Protein AF-A0A3B8L4Y8-F1 (afdb_monomer_lite)

Secondary structure (DSSP, 8-state):
-GGGG--TTS---S---B-SSTTSS-B--S--S--HHHHHHHHHHHHHTT--TTSHHHHHHHHHHHHTB-TTS-B--SSS-HHHHHHHHHHHH-

Structure (mmCIF, N/CA/C/O backbone):
data_AF-A0A3B8L4Y8-F1
#
_entry.id   AF-A0A3B8L4Y8-F1
#
loop_
_atom_site.group_PDB
_atom_site.id
_atom_site.type_symbol
_atom_site.label_atom_id
_atom_site.label_alt_id
_atom_site.label_comp_id
_atom_site.label_asym_id
_atom_site.label_entity_id
_atom_site.label_seq_id
_atom_site.pdbx_PDB_ins_code
_atom_site.Cartn_x
_atom_site.Cartn_y
_atom_site.Cartn_z
_atom_site.occupancy
_atom_site.B_iso_or_equiv
_atom_site.auth_seq_id
_atom_site.auth_comp_id
_atom_site.auth_asym_id
_atom_site.auth_atom_id
_atom_site.pdbx_PDB_model_num
ATOM 1 N N . ARG A 1 1 ? -5.671 9.466 6.985 1.00 93.50 1 ARG A N 1
ATOM 2 C CA . ARG A 1 1 ? -4.440 9.816 6.234 1.00 93.50 1 ARG A CA 1
ATOM 3 C C . ARG A 1 1 ? -4.176 8.878 5.058 1.00 93.50 1 ARG A C 1
ATOM 5 O O . ARG A 1 1 ? -4.395 9.336 3.952 1.00 93.50 1 ARG A O 1
ATOM 12 N N . LEU A 1 2 ? -3.776 7.607 5.248 1.00 97.00 2 LEU A N 1
ATOM 13 C CA . LEU A 1 2 ? -3.361 6.713 4.141 1.00 97.00 2 LEU A CA 1
ATOM 14 C C . LEU A 1 2 ? -4.358 6.649 2.972 1.00 97.00 2 LEU A C 1
ATOM 16 O O . LEU A 1 2 ? -3.945 6.781 1.828 1.00 97.00 2 LEU A O 1
ATOM 20 N N . ARG A 1 3 ? -5.665 6.571 3.259 1.00 97.44 3 ARG A N 1
ATOM 21 C CA . ARG A 1 3 ? -6.726 6.619 2.232 1.00 97.44 3 ARG A CA 1
ATOM 22 C C . ARG A 1 3 ? -6.720 7.892 1.379 1.00 97.44 3 ARG A C 1
ATOM 24 O O . ARG A 1 3 ? -7.010 7.829 0.198 1.00 97.44 3 ARG A O 1
ATOM 31 N N . GLN A 1 4 ? -6.412 9.043 1.976 1.00 97.19 4 GLN A N 1
ATOM 32 C CA . GLN A 1 4 ? -6.446 10.341 1.289 1.00 97.19 4 GLN A CA 1
ATOM 33 C C . GLN A 1 4 ? -5.212 10.571 0.409 1.00 97.19 4 GLN A C 1
ATOM 35 O O . GLN A 1 4 ? -5.247 11.407 -0.485 1.00 97.19 4 GLN A O 1
ATOM 40 N N . ILE A 1 5 ? -4.127 9.839 0.671 1.00 97.12 5 ILE A N 1
ATOM 41 C CA . ILE A 1 5 ? -2.863 9.962 -0.060 1.00 97.12 5 ILE A CA 1
ATOM 42 C C . ILE A 1 5 ? -2.576 8.752 -0.958 1.00 97.12 5 ILE A C 1
ATOM 44 O O . ILE A 1 5 ? -1.456 8.614 -1.439 1.00 97.12 5 ILE A O 1
ATOM 48 N N . GLN A 1 6 ? -3.557 7.865 -1.151 1.00 97.88 6 GLN A N 1
ATOM 49 C CA . GLN A 1 6 ? -3.449 6.774 -2.116 1.00 97.88 6 GLN A CA 1
ATOM 50 C C . GLN A 1 6 ? -3.514 7.346 -3.533 1.00 97.88 6 GLN A C 1
ATOM 52 O O . GLN A 1 6 ? -4.387 8.160 -3.844 1.00 97.88 6 GLN A O 1
ATOM 57 N N . ASN A 1 7 ? -2.620 6.892 -4.403 1.00 96.69 7 ASN A N 1
ATOM 58 C CA . ASN A 1 7 ? -2.605 7.293 -5.800 1.00 96.69 7 ASN A CA 1
ATOM 59 C C . ASN A 1 7 ? -3.823 6.753 -6.569 1.00 96.69 7 ASN A C 1
ATOM 61 O O . ASN A 1 7 ? -4.521 5.814 -6.161 1.00 96.69 7 ASN A O 1
ATOM 65 N N . ALA A 1 8 ? -4.061 7.325 -7.750 1.00 95.75 8 ALA A N 1
ATOM 66 C CA . ALA A 1 8 ? -5.140 6.896 -8.634 1.00 95.75 8 ALA A CA 1
ATOM 67 C C . ALA A 1 8 ? -5.001 5.433 -9.098 1.00 95.75 8 ALA A C 1
ATOM 69 O O . ALA A 1 8 ? -6.021 4.792 -9.337 1.00 95.75 8 ALA A O 1
ATOM 70 N N . ASP A 1 9 ? -3.788 4.885 -9.145 1.00 95.94 9 ASP A N 1
ATOM 71 C CA . ASP A 1 9 ? -3.497 3.481 -9.473 1.00 95.94 9 ASP A CA 1
ATOM 72 C C . ASP A 1 9 ? -3.496 2.542 -8.250 1.00 95.94 9 ASP A C 1
ATOM 74 O O . ASP A 1 9 ? -3.285 1.342 -8.388 1.00 95.94 9 ASP A O 1
ATOM 78 N N . GLY A 1 10 ? -3.768 3.071 -7.052 1.00 97.50 10 GLY A N 1
ATOM 79 C CA . GLY A 1 10 ? -3.811 2.299 -5.811 1.00 97.50 10 GLY A CA 1
ATOM 80 C C . GLY A 1 10 ? -2.510 2.272 -5.024 1.00 97.50 10 GLY A C 1
ATOM 81 O O . GLY A 1 10 ? -2.524 1.843 -3.873 1.00 97.50 10 GLY A O 1
ATOM 82 N N . THR A 1 11 ? -1.409 2.749 -5.593 1.00 97.44 11 THR A N 1
ATOM 83 C CA . THR A 1 11 ? -0.097 2.716 -4.942 1.00 97.44 11 THR A CA 1
ATOM 84 C C . THR A 1 11 ? 0.101 3.873 -3.962 1.00 97.44 11 THR A C 1
ATOM 86 O O . THR A 1 11 ? -0.706 4.805 -3.883 1.00 97.44 11 THR A O 1
ATOM 89 N N . TRP A 1 12 ? 1.200 3.820 -3.211 1.00 97.12 12 TRP A N 1
ATOM 90 C CA . TRP A 1 12 ? 1.710 4.943 -2.429 1.00 97.12 12 TRP A CA 1
ATOM 91 C C . TRP A 1 12 ? 3.144 5.267 -2.846 1.00 97.12 12 TRP A C 1
ATOM 93 O O . TRP A 1 12 ? 3.919 4.383 -3.212 1.00 97.12 12 TRP A O 1
ATOM 103 N N . GLY A 1 13 ? 3.497 6.548 -2.744 1.00 94.38 13 GLY A N 1
ATOM 104 C CA . GLY A 1 13 ? 4.874 7.025 -2.862 1.00 94.38 13 GLY A CA 1
ATOM 105 C C . GLY A 1 13 ? 5.514 7.293 -1.499 1.00 94.38 13 GLY A C 1
ATOM 106 O O . GLY A 1 13 ? 4.893 7.145 -0.448 1.00 94.38 13 GLY A O 1
ATOM 107 N N . PHE A 1 14 ? 6.769 7.742 -1.510 1.00 92.44 14 PHE A N 1
ATOM 108 C CA . PHE A 1 14 ? 7.512 8.071 -0.285 1.00 92.44 14 PHE A CA 1
ATOM 109 C C . PHE A 1 14 ? 7.021 9.335 0.422 1.00 92.44 14 PHE A C 1
ATOM 111 O O . PHE A 1 14 ? 7.399 9.575 1.567 1.00 92.44 14 PHE A O 1
ATOM 118 N N . SER A 1 15 ? 6.220 10.167 -0.247 1.00 93.50 15 SER A N 1
ATOM 119 C CA . SER A 1 15 ? 5.663 11.360 0.378 1.00 93.50 15 SER A CA 1
ATOM 120 C C . SER A 1 15 ? 4.706 10.967 1.512 1.00 93.50 15 SER A C 1
ATOM 122 O O . SER A 1 15 ? 3.653 10.384 1.247 1.00 93.50 15 SER A O 1
ATOM 124 N N . PRO A 1 16 ? 5.001 11.326 2.776 1.00 90.25 16 PRO A N 1
ATOM 125 C CA . PRO A 1 16 ? 4.109 11.037 3.893 1.00 90.25 16 PRO A CA 1
ATOM 126 C C . PRO A 1 16 ? 2.773 11.794 3.788 1.00 90.25 16 PRO A C 1
ATOM 128 O O . PRO A 1 16 ? 1.826 11.474 4.508 1.00 90.25 16 PRO A O 1
ATOM 131 N N . GLY A 1 17 ? 2.688 12.798 2.922 1.00 92.94 17 GLY A N 1
ATOM 132 C CA . GLY A 1 17 ? 1.593 13.747 2.876 1.00 92.94 17 GLY A CA 1
ATOM 133 C C . GLY A 1 17 ? 1.695 14.824 3.950 1.00 92.94 17 GLY A C 1
ATOM 134 O O . GLY A 1 17 ? 2.236 14.611 5.036 1.00 92.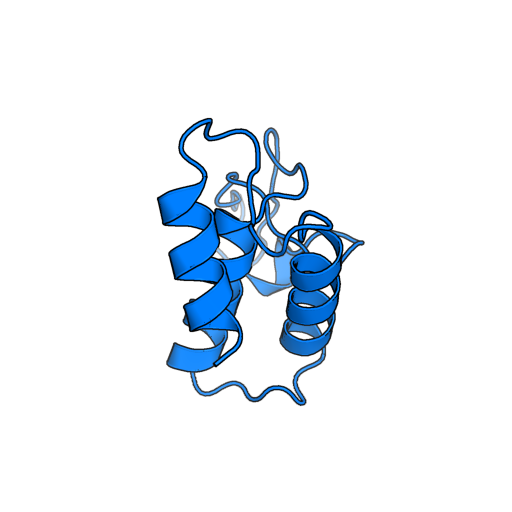94 17 GLY A O 1
ATOM 135 N N . LYS A 1 18 ? 1.172 16.002 3.621 1.00 94.62 18 LYS A N 1
ATOM 136 C CA . LYS A 1 18 ? 1.089 17.169 4.498 1.00 94.62 18 LYS A CA 1
ATOM 137 C C . LYS A 1 18 ? -0.371 17.509 4.761 1.00 94.62 18 LYS A C 1
ATOM 139 O O . LYS A 1 18 ? -1.242 17.206 3.945 1.00 94.62 18 LYS A O 1
ATOM 144 N N . SER A 1 19 ? -0.611 18.152 5.894 1.00 95.25 19 SER A N 1
ATOM 145 C CA . SER A 1 19 ? -1.907 18.702 6.272 1.00 95.25 19 SER A CA 1
ATOM 146 C C . SER A 1 19 ? -1.727 20.164 6.666 1.00 95.25 19 SER A C 1
ATOM 148 O O . SER A 1 19 ? -0.794 20.490 7.398 1.00 95.25 19 SER A O 1
ATOM 150 N N . SER A 1 20 ? -2.601 21.036 6.169 1.00 93.94 20 SER A N 1
ATOM 151 C CA . SER A 1 20 ? -2.638 22.467 6.501 1.00 93.94 20 SER A CA 1
ATOM 152 C C . SER A 1 20 ? -3.780 22.829 7.457 1.00 93.94 20 SER A C 1
ATOM 154 O O . SER A 1 20 ? -3.890 23.978 7.869 1.00 93.94 20 SER A O 1
ATOM 156 N N . ASP A 1 21 ? -4.629 21.864 7.819 1.00 95.00 21 ASP A N 1
ATOM 157 C CA . ASP A 1 21 ? -5.881 22.067 8.558 1.00 95.00 21 ASP A CA 1
ATOM 158 C C . ASP A 1 21 ? -5.960 21.242 9.855 1.00 95.00 21 ASP A C 1
ATOM 160 O O . ASP A 1 21 ? -7.040 20.849 10.305 1.00 95.00 21 ASP A O 1
ATOM 164 N N . GLY A 1 22 ? -4.804 20.967 10.464 1.00 92.25 22 GLY A N 1
ATOM 165 C CA . GLY A 1 22 ? -4.723 20.234 11.729 1.00 92.25 22 GLY A CA 1
ATOM 166 C C . GLY A 1 22 ? -5.020 18.737 11.601 1.00 92.25 22 GLY A C 1
ATOM 167 O O . GLY A 1 22 ? -5.487 18.12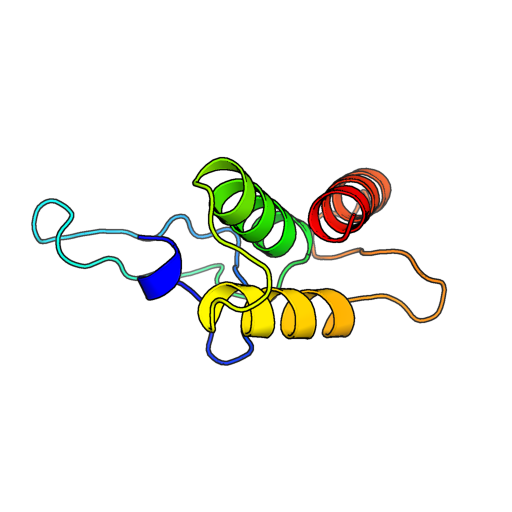0 12.553 1.00 92.25 22 GLY A O 1
ATOM 168 N N . GLY A 1 23 ? -4.766 18.138 10.435 1.00 92.50 23 GLY A N 1
ATOM 169 C CA . GLY A 1 23 ? -4.872 16.696 10.206 1.00 92.50 23 GLY A CA 1
ATOM 170 C C . GLY A 1 23 ? -6.212 16.223 9.644 1.00 92.50 23 GLY A C 1
ATOM 171 O O . GLY A 1 23 ? -6.398 15.009 9.515 1.00 92.50 23 GLY A O 1
ATOM 172 N N . LYS A 1 24 ? -7.126 17.136 9.287 1.00 94.06 24 LYS A N 1
ATOM 173 C CA . LYS A 1 24 ? -8.431 16.786 8.701 1.00 94.06 24 LYS A CA 1
ATOM 174 C C . LYS A 1 24 ? -8.274 16.347 7.244 1.00 94.06 24 LYS A C 1
ATOM 176 O O . LYS A 1 24 ? -8.827 15.318 6.843 1.00 94.06 24 LYS A O 1
ATOM 181 N N . THR A 1 25 ? -7.463 17.073 6.479 1.00 96.31 25 THR A N 1
ATOM 182 C CA . THR A 1 25 ? -7.105 16.738 5.101 1.00 96.31 25 THR A CA 1
ATOM 183 C C . THR A 1 25 ? -5.607 16.509 4.956 1.00 96.31 25 THR A C 1
ATOM 185 O O . THR A 1 25 ? -4.780 17.156 5.596 1.00 96.31 25 THR A O 1
ATOM 188 N N . TRP A 1 26 ? -5.259 15.545 4.111 1.00 96.88 26 TRP A N 1
ATOM 189 C CA . TRP A 1 26 ? -3.898 15.135 3.810 1.00 96.88 26 TRP A CA 1
ATOM 190 C C . TRP A 1 26 ? -3.714 15.083 2.304 1.00 96.88 26 TRP A C 1
ATOM 192 O O . TRP A 1 26 ? -4.519 14.476 1.600 1.00 96.88 26 TRP A O 1
ATOM 202 N N . LYS A 1 27 ? -2.626 15.676 1.820 1.00 95.44 27 LYS A N 1
ATOM 203 C CA . LYS A 1 27 ? -2.230 15.610 0.413 1.00 95.44 27 LYS A CA 1
ATOM 204 C C . LYS A 1 27 ? -0.781 15.181 0.309 1.00 95.44 27 LYS A C 1
ATOM 206 O O . LYS A 1 27 ? 0.075 15.723 1.008 1.00 95.44 27 LYS A O 1
ATOM 211 N N . ALA A 1 28 ? -0.515 14.196 -0.540 1.00 94.25 28 ALA A N 1
ATOM 212 C CA . ALA A 1 28 ? 0.840 13.831 -0.914 1.00 94.25 28 ALA A CA 1
ATOM 213 C C . ALA A 1 28 ? 1.308 14.717 -2.070 1.00 94.25 28 ALA A C 1
ATOM 215 O O . ALA A 1 28 ? 0.605 14.897 -3.058 1.00 94.25 28 ALA A O 1
ATOM 216 N N . GLU A 1 29 ? 2.505 15.272 -1.922 1.00 90.50 29 GLU A N 1
ATOM 217 C CA . GLU A 1 29 ? 3.154 16.138 -2.906 1.00 90.50 29 GLU A CA 1
ATOM 218 C C . GLU A 1 29 ? 4.597 15.671 -3.117 1.00 90.50 29 GLU A C 1
ATOM 220 O O . GLU A 1 29 ? 5.190 15.026 -2.242 1.00 90.50 29 GLU A O 1
ATOM 225 N N . GLY A 1 30 ? 5.184 16.003 -4.267 1.00 87.25 30 GLY A N 1
ATOM 226 C CA . GLY A 1 30 ? 6.558 15.628 -4.597 1.00 87.25 30 GLY A CA 1
ATOM 227 C C . GLY A 1 30 ? 6.676 14.160 -5.007 1.00 87.25 30 GLY A C 1
ATOM 228 O O . GLY A 1 30 ? 6.153 13.765 -6.046 1.00 87.25 30 GLY A O 1
ATOM 229 N N . ASN A 1 31 ? 7.392 13.346 -4.225 1.00 82.00 31 ASN A N 1
ATOM 230 C CA . ASN A 1 31 ? 7.676 11.950 -4.574 1.00 82.00 31 ASN A CA 1
ATOM 231 C C . ASN A 1 31 ? 6.465 11.033 -4.318 1.00 82.00 31 ASN A C 1
ATOM 233 O O . ASN A 1 31 ? 6.421 10.287 -3.338 1.00 82.00 31 ASN A O 1
ATOM 237 N N . ILE A 1 32 ? 5.480 11.132 -5.210 1.00 89.31 32 ILE A N 1
ATOM 238 C CA . ILE A 1 32 ? 4.237 10.348 -5.214 1.00 89.31 32 ILE A CA 1
ATOM 239 C C . ILE A 1 32 ? 4.248 9.228 -6.258 1.00 89.31 32 ILE A C 1
ATOM 241 O O . ILE A 1 32 ? 3.224 8.597 -6.486 1.00 89.31 32 ILE A O 1
ATOM 245 N N . ALA A 1 33 ? 5.386 8.997 -6.918 1.00 91.50 33 ALA A N 1
ATOM 246 C CA . ALA A 1 33 ? 5.491 7.950 -7.923 1.00 91.50 33 ALA A CA 1
ATOM 247 C C . ALA A 1 33 ? 5.165 6.573 -7.311 1.00 91.50 33 ALA A C 1
ATOM 249 O O . ALA A 1 33 ? 5.521 6.342 -6.149 1.00 91.50 33 ALA A O 1
ATOM 250 N N . PRO A 1 34 ? 4.536 5.671 -8.082 1.00 93.38 34 PRO A N 1
ATOM 251 C CA . PRO A 1 34 ? 4.266 4.306 -7.647 1.00 93.38 34 PRO A CA 1
ATOM 252 C C . PRO A 1 34 ? 5.547 3.609 -7.202 1.00 93.38 34 PRO A C 1
ATOM 254 O O . PRO A 1 34 ? 6.523 3.555 -7.951 1.00 93.38 34 PRO A O 1
ATOM 257 N N . GLU A 1 35 ? 5.558 3.096 -5.975 1.00 93.69 35 GLU A N 1
ATOM 258 C CA . GLU A 1 35 ? 6.743 2.474 -5.395 1.00 93.69 35 GLU A CA 1
ATOM 259 C C . GLU A 1 35 ? 6.353 1.260 -4.531 1.00 93.69 35 GLU A C 1
ATOM 261 O O . GLU A 1 35 ? 5.431 1.366 -3.711 1.00 93.69 35 GLU A O 1
ATOM 266 N N . PRO A 1 36 ? 7.058 0.115 -4.649 1.00 95.19 36 PRO A N 1
ATOM 267 C CA . PRO A 1 36 ? 6.706 -1.087 -3.900 1.00 95.19 36 PRO A CA 1
ATOM 268 C C . PRO A 1 36 ? 6.763 -0.918 -2.381 1.00 95.19 36 PRO A C 1
ATOM 270 O O . PRO A 1 36 ? 5.800 -1.257 -1.702 1.00 95.19 36 PRO A O 1
ATOM 273 N N . SER A 1 37 ? 7.851 -0.365 -1.827 1.00 94.00 37 SER A N 1
ATOM 274 C CA . SER A 1 37 ? 8.031 -0.322 -0.366 1.00 94.00 37 SER A CA 1
ATOM 275 C C . SER A 1 37 ? 6.974 0.526 0.354 1.00 94.00 37 SER A C 1
ATOM 277 O O . SER A 1 37 ? 6.375 0.018 1.300 1.00 94.00 37 SER A O 1
ATOM 279 N N . PRO A 1 38 ? 6.674 1.775 -0.057 1.00 95.12 38 PRO A N 1
ATOM 280 C CA . PRO A 1 38 ? 5.601 2.549 0.563 1.00 95.12 38 PRO A CA 1
ATOM 281 C C . PRO A 1 38 ? 4.224 1.910 0.368 1.00 95.12 38 PRO A C 1
ATOM 283 O O . PRO A 1 38 ? 3.409 1.949 1.287 1.00 95.12 38 PRO A O 1
ATOM 286 N N . THR A 1 39 ? 3.972 1.287 -0.789 1.00 97.25 39 THR A N 1
ATOM 287 C CA . THR A 1 39 ? 2.708 0.581 -1.048 1.00 97.25 39 THR A CA 1
ATOM 288 C C . THR A 1 39 ? 2.539 -0.615 -0.109 1.00 97.25 39 THR A C 1
ATOM 290 O O . THR A 1 39 ? 1.506 -0.738 0.546 1.00 97.25 39 THR A O 1
ATOM 293 N N . ALA A 1 40 ? 3.572 -1.448 0.034 1.00 97.31 40 ALA A N 1
ATOM 294 C CA . ALA A 1 40 ? 3.577 -2.581 0.953 1.00 97.31 40 ALA A CA 1
ATOM 295 C C . ALA A 1 40 ? 3.410 -2.136 2.416 1.00 97.31 40 ALA A C 1
ATOM 297 O O . ALA A 1 40 ? 2.580 -2.680 3.138 1.00 97.31 40 ALA A O 1
ATOM 298 N N . LEU A 1 41 ? 4.129 -1.095 2.850 1.00 96.19 41 LEU A N 1
ATOM 299 C CA . LEU A 1 41 ? 4.006 -0.563 4.211 1.00 96.19 41 LEU A CA 1
ATOM 300 C C . LEU A 1 41 ? 2.617 0.028 4.494 1.00 96.19 41 LEU A C 1
ATOM 302 O O . LEU A 1 41 ? 2.108 -0.122 5.604 1.00 96.19 41 LEU A O 1
ATOM 306 N N . ALA A 1 42 ? 1.982 0.674 3.511 1.00 97.75 42 ALA A N 1
ATOM 307 C CA . ALA A 1 42 ? 0.610 1.150 3.655 1.00 97.75 42 ALA A CA 1
ATOM 308 C C . ALA A 1 42 ? -0.373 -0.017 3.847 1.00 97.75 42 ALA A C 1
ATOM 310 O O . ALA A 1 42 ? -1.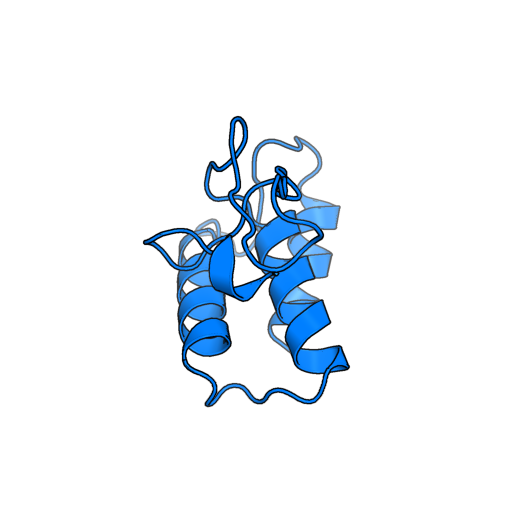227 0.059 4.729 1.00 97.75 42 ALA A O 1
ATOM 311 N N . LEU A 1 43 ? -0.229 -1.103 3.078 1.00 98.44 43 LEU A N 1
ATOM 312 C CA . LEU A 1 43 ? -1.040 -2.319 3.222 1.00 98.44 43 LEU A CA 1
ATOM 313 C C . LEU A 1 43 ? -0.840 -2.988 4.588 1.00 98.44 43 LEU A C 1
ATOM 315 O O . LEU A 1 43 ? -1.825 -3.274 5.265 1.00 98.44 43 LEU A O 1
ATOM 319 N N . ILE A 1 44 ? 0.409 -3.130 5.042 1.00 98.31 44 ILE A N 1
ATOM 320 C CA . ILE A 1 44 ? 0.735 -3.647 6.382 1.00 98.31 44 ILE A CA 1
ATOM 321 C C . ILE A 1 44 ? 0.075 -2.786 7.468 1.00 98.31 44 ILE A C 1
ATOM 323 O O . ILE A 1 44 ? -0.479 -3.311 8.431 1.00 98.31 44 ILE A O 1
ATOM 327 N N . ALA A 1 45 ? 0.069 -1.459 7.311 1.00 98.12 45 ALA A N 1
ATOM 328 C CA . ALA A 1 45 ? -0.603 -0.568 8.253 1.00 98.12 45 ALA A CA 1
ATOM 329 C C . ALA A 1 45 ? -2.133 -0.756 8.266 1.00 98.12 45 ALA A C 1
ATOM 331 O O . ALA A 1 45 ? -2.742 -0.674 9.333 1.00 98.12 45 ALA A O 1
ATOM 332 N N . PHE A 1 46 ? -2.766 -1.023 7.117 1.00 98.31 46 PHE A N 1
ATOM 333 C CA . PHE A 1 46 ? -4.194 -1.361 7.063 1.00 98.31 46 PHE A CA 1
ATOM 334 C C . PHE A 1 46 ? -4.489 -2.698 7.748 1.00 98.31 46 PHE A C 1
ATOM 336 O O . PHE A 1 46 ? -5.407 -2.763 8.565 1.00 98.31 46 PHE A O 1
ATOM 343 N N . GLN A 1 47 ? -3.689 -3.729 7.475 1.00 98.06 47 GLN A N 1
ATOM 344 C CA . GLN A 1 47 ? -3.812 -5.034 8.126 1.00 98.06 47 GLN A CA 1
ATOM 345 C C . GLN A 1 47 ? -3.658 -4.915 9.648 1.00 98.06 47 GLN A C 1
ATOM 347 O O . GLN A 1 47 ? -4.504 -5.398 10.395 1.00 98.06 47 GLN A O 1
ATOM 352 N N . ALA A 1 48 ? -2.627 -4.206 10.119 1.00 97.94 48 ALA A N 1
ATOM 353 C CA . ALA A 1 48 ? -2.395 -3.970 11.544 1.00 97.94 48 ALA A CA 1
ATOM 354 C C . ALA A 1 48 ? -3.533 -3.179 12.216 1.00 97.94 48 ALA A C 1
ATOM 356 O O . ALA A 1 48 ? -3.777 -3.336 13.409 1.00 97.94 48 ALA A O 1
ATOM 357 N N . ALA A 1 49 ? -4.251 -2.348 11.455 1.00 97.88 49 ALA A N 1
ATOM 358 C CA . ALA A 1 49 ? -5.439 -1.632 11.914 1.00 97.88 49 ALA A CA 1
ATOM 359 C C . ALA A 1 49 ? -6.740 -2.462 11.821 1.00 97.88 49 ALA A C 1
ATOM 361 O O . ALA A 1 49 ? -7.813 -1.929 12.102 1.00 97.88 49 ALA A O 1
ATOM 362 N N . GLY A 1 50 ? -6.665 -3.743 11.441 1.00 97.94 50 GLY A N 1
ATOM 363 C CA . GLY A 1 50 ? -7.802 -4.666 11.388 1.00 97.94 50 GLY A CA 1
ATOM 364 C C . GLY A 1 50 ? -8.651 -4.578 10.117 1.00 97.94 50 GLY A C 1
ATOM 365 O O . GLY A 1 50 ? -9.753 -5.123 10.090 1.00 97.94 50 GLY A O 1
ATOM 366 N N . PHE A 1 51 ? -8.178 -3.896 9.067 1.00 98.25 51 PHE A N 1
ATOM 367 C CA . PHE A 1 51 ? -8.868 -3.893 7.776 1.00 98.25 51 PHE A CA 1
ATOM 368 C C . PHE A 1 51 ? -8.604 -5.191 7.015 1.00 98.25 51 PHE A C 1
ATOM 370 O O . PHE A 1 51 ? -7.502 -5.737 7.052 1.00 98.25 51 PHE A O 1
ATOM 377 N N . THR A 1 52 ? -9.621 -5.663 6.298 1.00 96.94 52 THR A N 1
ATOM 378 C CA . THR A 1 52 ? -9.568 -6.921 5.554 1.00 96.94 52 THR A CA 1
ATOM 379 C C . THR A 1 52 ? -9.274 -6.685 4.068 1.00 96.94 52 THR A C 1
ATOM 381 O O . THR A 1 52 ? -9.414 -5.556 3.577 1.00 96.94 52 THR A O 1
ATOM 384 N N . PRO A 1 53 ? -8.916 -7.741 3.313 1.00 95.56 53 PRO A N 1
ATOM 385 C CA . PRO A 1 53 ? -8.770 -7.666 1.863 1.00 95.56 53 PRO A CA 1
ATOM 386 C C . PRO A 1 53 ? -10.036 -7.221 1.127 1.00 95.56 53 PRO A C 1
ATOM 388 O O . PRO A 1 53 ? -9.958 -6.866 -0.042 1.00 95.56 53 PRO A O 1
ATOM 391 N N . GLU A 1 54 ? -11.211 -7.222 1.760 1.00 97.00 54 GLU A N 1
ATOM 392 C CA . GLU A 1 54 ? -12.452 -6.751 1.150 1.00 97.00 54 GLU A CA 1
ATOM 393 C C . GLU A 1 54 ? -12.522 -5.225 1.046 1.00 97.00 54 GLU A C 1
ATOM 395 O O . GLU A 1 54 ? -13.263 -4.724 0.189 1.00 97.00 54 GLU A O 1
ATOM 400 N N . ASP A 1 55 ? -11.743 -4.511 1.865 1.00 98.38 55 ASP A N 1
ATOM 401 C CA . ASP A 1 55 ? -11.700 -3.057 1.900 1.00 98.38 55 ASP A CA 1
ATOM 402 C C . ASP A 1 55 ? -11.281 -2.474 0.535 1.00 98.38 55 ASP A C 1
ATOM 404 O O . ASP A 1 55 ? -10.239 -2.856 -0.008 1.00 98.38 55 ASP A O 1
ATOM 408 N N . PRO A 1 56 ? -12.035 -1.514 -0.034 1.00 98.19 56 PRO A N 1
ATOM 409 C CA . PRO A 1 56 ? -11.739 -0.977 -1.361 1.00 98.19 56 PRO A CA 1
ATOM 410 C C . PRO A 1 56 ? -10.341 -0.360 -1.502 1.00 98.19 56 PRO A C 1
ATOM 412 O O . PRO A 1 56 ? -9.715 -0.493 -2.553 1.00 98.19 56 PRO A O 1
ATOM 415 N N . THR A 1 57 ? -9.828 0.304 -0.458 1.00 98.25 57 THR A N 1
ATOM 416 C CA . THR A 1 57 ? -8.481 0.894 -0.475 1.00 98.25 57 THR A CA 1
ATOM 417 C C . THR A 1 57 ? -7.418 -0.199 -0.468 1.00 98.25 57 THR A C 1
ATOM 419 O O . THR A 1 57 ? -6.444 -0.092 -1.215 1.00 98.25 57 THR A O 1
ATOM 422 N N . VAL A 1 58 ? -7.624 -1.253 0.327 1.00 98.50 58 VAL A N 1
ATOM 423 C CA . VAL A 1 58 ? -6.719 -2.410 0.400 1.00 98.50 58 VAL A CA 1
ATOM 424 C C . VAL A 1 58 ? -6.703 -3.154 -0.931 1.00 98.50 58 VAL A C 1
ATOM 426 O O . VAL A 1 58 ? -5.629 -3.315 -1.502 1.00 98.50 58 VAL A O 1
ATOM 429 N N . LYS A 1 59 ? -7.868 -3.505 -1.497 1.00 98.38 59 LYS A N 1
ATOM 430 C CA . LYS A 1 59 ? -7.973 -4.164 -2.817 1.00 98.38 59 LYS A CA 1
ATOM 431 C C . LYS A 1 59 ? -7.194 -3.428 -3.893 1.00 98.38 59 LYS A C 1
ATOM 433 O O . LYS A 1 59 ? -6.426 -4.028 -4.641 1.00 98.38 59 LYS A O 1
ATOM 438 N N . LYS A 1 60 ? -7.389 -2.112 -3.959 1.00 98.38 60 LYS A N 1
ATOM 439 C CA . LYS A 1 60 ? -6.715 -1.263 -4.939 1.00 98.38 60 LYS A CA 1
ATOM 440 C C . LYS A 1 60 ? -5.205 -1.219 -4.700 1.00 98.38 60 LYS A C 1
ATOM 442 O O . LYS A 1 60 ? -4.440 -1.272 -5.656 1.00 98.38 60 LYS A O 1
ATOM 447 N N . GLY A 1 61 ? -4.783 -1.174 -3.436 1.00 98.50 61 GLY A N 1
ATOM 448 C CA . GLY A 1 61 ? -3.375 -1.235 -3.051 1.00 98.50 61 GLY A CA 1
ATOM 449 C C . GLY A 1 61 ? -2.708 -2.558 -3.409 1.00 98.50 61 GLY A C 1
ATOM 450 O O . GLY A 1 61 ? -1.605 -2.546 -3.944 1.00 98.50 61 GLY A O 1
ATOM 451 N N . VAL A 1 62 ? -3.389 -3.684 -3.190 1.00 98.50 62 VAL A N 1
ATOM 452 C CA . VAL A 1 62 ? -2.917 -5.019 -3.584 1.00 98.50 62 VAL A CA 1
ATOM 453 C C . VAL A 1 62 ? -2.764 -5.106 -5.101 1.00 98.50 62 VAL A C 1
ATOM 455 O O . VAL A 1 62 ? -1.708 -5.509 -5.581 1.00 98.50 62 VAL A O 1
ATOM 458 N N . ALA A 1 63 ? -3.770 -4.668 -5.865 1.00 98.31 63 ALA A N 1
ATOM 459 C CA . ALA A 1 63 ? -3.695 -4.645 -7.325 1.00 98.31 63 ALA A CA 1
ATOM 460 C C . ALA A 1 63 ? -2.541 -3.761 -7.831 1.00 98.31 63 ALA A C 1
ATOM 462 O O . ALA A 1 63 ? -1.781 -4.179 -8.704 1.00 98.31 63 ALA A O 1
ATOM 463 N N . GLY A 1 64 ? -2.370 -2.572 -7.242 1.00 97.88 64 GLY A N 1
ATOM 464 C CA . GLY A 1 64 ? -1.256 -1.678 -7.549 1.00 97.88 64 GLY A CA 1
ATOM 465 C C . GLY A 1 64 ? 0.101 -2.304 -7.221 1.00 97.88 64 GLY A C 1
ATOM 466 O O . GLY A 1 64 ? 1.008 -2.259 -8.045 1.00 97.88 64 GLY A O 1
ATOM 467 N N . LEU A 1 65 ? 0.237 -2.946 -6.055 1.00 97.81 65 LEU A N 1
ATOM 468 C CA . LEU A 1 65 ? 1.473 -3.616 -5.652 1.00 97.81 65 LEU A CA 1
ATOM 469 C C . LEU A 1 65 ? 1.817 -4.771 -6.597 1.00 97.81 65 LEU A C 1
ATOM 471 O O . LEU A 1 65 ? 2.951 -4.846 -7.059 1.00 97.81 65 LEU A O 1
ATOM 475 N N . LEU A 1 66 ? 0.853 -5.628 -6.938 1.00 97.75 66 LEU A N 1
ATOM 476 C CA . LEU A 1 66 ? 1.049 -6.709 -7.910 1.00 97.75 66 LEU A CA 1
ATOM 477 C C . LEU A 1 66 ? 1.447 -6.169 -9.291 1.00 97.75 66 LEU A C 1
ATOM 479 O O . LEU A 1 66 ? 2.325 -6.734 -9.936 1.00 97.75 66 LEU A O 1
ATOM 483 N N . GLY A 1 67 ? 0.884 -5.031 -9.709 1.00 96.81 67 GLY A N 1
ATOM 484 C CA . GLY A 1 67 ? 1.270 -4.347 -10.947 1.00 96.81 67 GLY A CA 1
ATOM 485 C C . GLY A 1 67 ? 2.716 -3.830 -10.969 1.00 96.81 67 GLY A C 1
ATOM 486 O O . GLY A 1 67 ? 3.260 -3.599 -12.045 1.00 96.81 67 GLY A O 1
ATOM 487 N N . LEU A 1 68 ? 3.357 -3.674 -9.805 1.00 95.06 68 LEU A N 1
ATOM 488 C CA . LEU A 1 68 ? 4.769 -3.288 -9.682 1.00 95.06 68 LEU A CA 1
ATOM 489 C C . LEU A 1 68 ? 5.732 -4.488 -9.623 1.00 95.06 68 LEU A C 1
ATOM 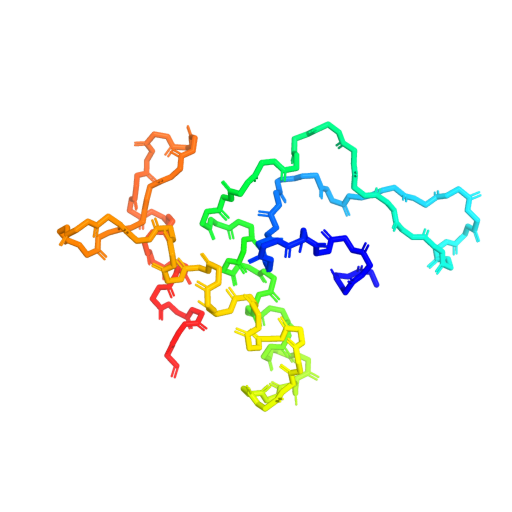491 O O . LEU A 1 68 ? 6.945 -4.282 -9.521 1.00 95.06 68 LEU A O 1
ATOM 495 N N . GLN A 1 69 ? 5.231 -5.727 -9.639 1.00 95.81 69 GLN A N 1
ATOM 496 C CA . GLN A 1 69 ? 6.079 -6.914 -9.571 1.00 95.81 69 GLN A CA 1
ATOM 497 C C . GLN A 1 69 ? 6.884 -7.071 -10.867 1.00 95.81 69 GLN A C 1
ATOM 499 O O . GLN A 1 69 ? 6.352 -7.000 -11.974 1.00 95.81 69 GLN A O 1
ATOM 504 N N . HIS A 1 70 ? 8.186 -7.319 -10.741 1.00 93.50 70 HIS A N 1
ATOM 505 C CA . HIS A 1 70 ? 9.018 -7.690 -11.879 1.00 93.50 70 HIS A CA 1
ATOM 506 C C . HIS A 1 70 ? 8.596 -9.073 -12.411 1.00 93.50 70 HIS A C 1
ATOM 508 O O . HIS A 1 70 ? 8.256 -9.937 -11.604 1.00 93.50 70 HIS A O 1
ATOM 514 N N . PRO A 1 71 ? 8.707 -9.362 -13.723 1.00 93.56 71 PRO A N 1
ATOM 515 C CA . PRO A 1 71 ? 8.347 -10.673 -14.276 1.00 93.56 71 PRO A CA 1
ATOM 516 C C . PRO A 1 71 ? 9.054 -11.874 -13.632 1.00 93.56 71 PRO A C 1
ATOM 518 O O . PRO A 1 71 ? 8.535 -12.983 -13.654 1.00 93.56 71 PRO A O 1
ATOM 521 N N . SER A 1 72 ? 10.231 -11.667 -13.038 1.00 92.38 72 SER A N 1
ATOM 522 C CA . SER A 1 72 ? 10.951 -12.706 -12.287 1.00 92.38 72 SER A CA 1
ATOM 523 C C . SER A 1 72 ? 10.544 -12.808 -10.806 1.00 92.38 72 SER A C 1
ATOM 525 O O . SER A 1 72 ? 11.226 -13.475 -10.034 1.00 92.38 72 SER A O 1
ATOM 527 N N . GLY A 1 73 ? 9.496 -12.099 -10.382 1.00 92.19 73 GLY A N 1
ATOM 528 C CA . GLY A 1 73 ? 8.852 -12.236 -9.075 1.00 92.19 73 GLY A CA 1
ATOM 529 C C . GLY A 1 73 ? 9.303 -11.269 -7.974 1.00 92.19 73 GLY A C 1
ATOM 530 O O . GLY A 1 73 ? 8.650 -11.212 -6.933 1.00 92.19 73 GLY A O 1
ATOM 531 N N . TYR A 1 74 ? 10.376 -10.496 -8.163 1.00 92.44 74 TYR A N 1
ATOM 532 C CA . TYR A 1 74 ? 10.831 -9.528 -7.155 1.00 92.44 74 TYR A CA 1
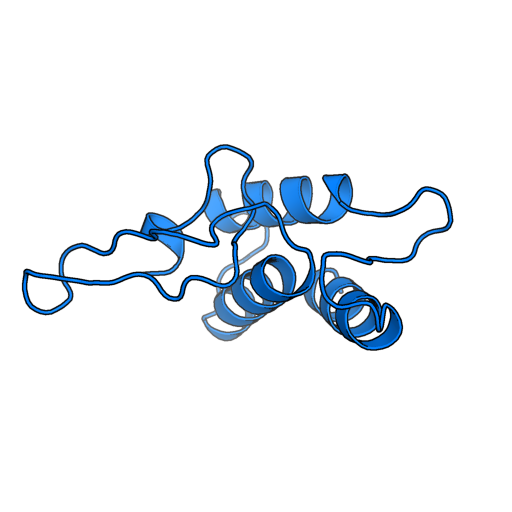ATOM 533 C C .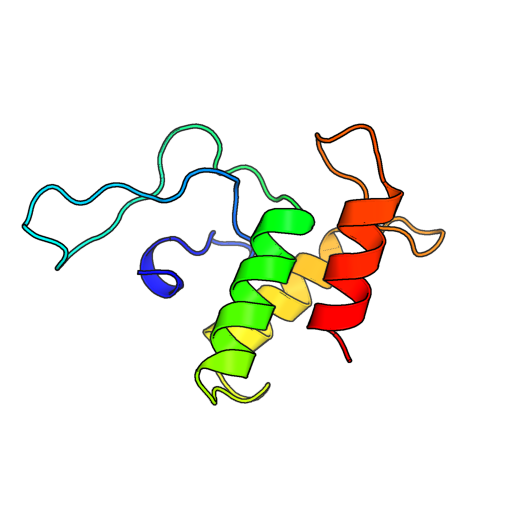 TYR A 1 74 ? 10.119 -8.176 -7.283 1.00 92.44 74 TYR A C 1
ATOM 535 O O . TYR A 1 74 ? 9.590 -7.829 -8.337 1.00 92.44 74 TYR A O 1
ATOM 543 N N . TRP A 1 75 ? 10.199 -7.357 -6.236 1.00 93.31 75 TRP A N 1
ATOM 544 C CA . TRP A 1 75 ? 9.829 -5.944 -6.294 1.00 93.31 75 TRP A CA 1
ATOM 545 C C . TRP A 1 75 ? 11.067 -5.075 -6.165 1.00 93.31 75 TRP A C 1
ATOM 547 O O . TRP A 1 75 ? 11.834 -5.204 -5.212 1.00 93.31 75 TRP A O 1
ATOM 557 N N . LYS A 1 76 ? 11.257 -4.162 -7.113 1.00 85.62 76 LYS A N 1
ATOM 558 C CA . LYS A 1 76 ? 12.315 -3.151 -7.091 1.00 85.62 76 LYS A CA 1
ATOM 559 C C . LYS A 1 76 ? 11.692 -1.839 -7.528 1.00 85.62 76 LYS A C 1
ATOM 561 O O . LYS A 1 76 ? 11.063 -1.797 -8.579 1.00 85.62 76 LYS A O 1
ATOM 566 N N . GLY A 1 77 ? 11.883 -0.784 -6.753 1.00 77.19 77 GLY A N 1
ATOM 567 C CA . GLY A 1 77 ? 11.637 0.564 -7.251 1.00 77.19 77 GLY A CA 1
ATOM 568 C C . GLY A 1 77 ? 12.904 1.402 -7.186 1.00 77.19 77 GLY A C 1
ATOM 569 O O . GLY A 1 77 ? 13.984 0.912 -7.524 1.00 77.19 77 GLY A O 1
ATOM 570 N N . LYS A 1 78 ? 12.798 2.676 -6.803 1.00 70.75 78 LYS A N 1
ATOM 571 C CA . LYS A 1 78 ? 13.934 3.614 -6.867 1.00 70.75 78 LYS A CA 1
ATOM 572 C C . LYS A 1 78 ? 15.050 3.281 -5.882 1.00 70.75 78 LYS A C 1
ATOM 574 O O . LYS A 1 78 ? 16.209 3.600 -6.148 1.00 70.75 78 LYS A O 1
ATOM 579 N N . SER A 1 79 ? 14.725 2.627 -4.767 1.00 62.78 79 SER A N 1
ATOM 580 C CA . SER A 1 79 ? 15.748 2.053 -3.895 1.00 62.78 79 SER A CA 1
ATOM 581 C C . SER A 1 79 ? 16.439 0.915 -4.644 1.00 62.78 79 SER A C 1
ATOM 583 O O . SER A 1 79 ? 15.833 -0.116 -4.924 1.00 62.78 79 SER A O 1
ATOM 585 N N . GLN A 1 80 ? 17.714 1.092 -4.995 1.00 64.69 80 GLN A N 1
ATOM 586 C CA . GLN A 1 80 ? 18.464 0.118 -5.800 1.00 64.69 80 GLN A CA 1
ATOM 587 C C . GLN A 1 80 ? 18.670 -1.237 -5.086 1.00 64.69 80 GLN A C 1
ATOM 589 O O . GLN A 1 80 ? 19.067 -2.212 -5.724 1.00 64.69 80 GLN A O 1
ATOM 594 N N . THR A 1 81 ? 18.349 -1.331 -3.792 1.00 64.56 81 THR A N 1
ATOM 595 C CA . THR A 1 81 ? 18.385 -2.551 -2.976 1.00 64.56 81 THR A CA 1
ATOM 596 C C . THR A 1 81 ? 17.036 -3.293 -3.002 1.00 64.56 81 THR A C 1
ATOM 598 O O . THR A 1 81 ? 16.186 -3.125 -2.132 1.00 64.56 81 THR A O 1
ATOM 601 N N . GLY A 1 82 ? 16.833 -4.153 -4.007 1.00 69.06 82 GLY A N 1
ATOM 602 C CA . GLY A 1 82 ? 15.550 -4.843 -4.249 1.00 69.06 82 GLY A CA 1
ATOM 603 C C . GLY A 1 82 ? 15.120 -5.892 -3.206 1.00 69.06 82 GLY A C 1
ATOM 604 O O . GLY A 1 82 ? 13.959 -6.301 -3.190 1.00 69.06 82 GLY A O 1
ATOM 605 N N . PHE A 1 83 ? 16.017 -6.343 -2.322 1.00 79.50 83 PHE A N 1
ATOM 606 C CA . PHE A 1 83 ? 15.685 -7.379 -1.332 1.00 79.50 83 PHE A CA 1
ATOM 607 C C . PHE A 1 83 ? 14.703 -6.874 -0.261 1.00 79.50 83 PHE A C 1
ATOM 609 O O . PHE A 1 83 ? 13.775 -7.591 0.104 1.00 79.50 83 PHE A O 1
ATOM 616 N N . VAL A 1 84 ? 14.856 -5.622 0.192 1.00 86.44 84 VAL A N 1
ATOM 617 C CA . VAL A 1 84 ? 13.989 -5.021 1.222 1.00 86.44 84 VAL A CA 1
ATOM 618 C C . VAL A 1 84 ? 12.574 -4.823 0.689 1.00 86.44 84 VAL A C 1
ATOM 620 O O . VAL A 1 84 ? 11.605 -5.239 1.318 1.00 86.44 84 VAL A O 1
ATOM 623 N N . SER A 1 85 ? 12.451 -4.228 -0.498 1.00 89.62 85 SER A N 1
ATOM 624 C CA . SER A 1 85 ? 11.158 -4.022 -1.156 1.00 89.62 85 SER A CA 1
ATOM 625 C C . SER A 1 85 ? 10.442 -5.340 -1.423 1.00 89.62 85 SER A C 1
ATOM 627 O O . SER A 1 85 ? 9.232 -5.431 -1.222 1.00 89.62 85 SER A O 1
ATOM 629 N N . THR A 1 86 ? 11.183 -6.378 -1.815 1.00 92.75 86 THR A N 1
ATOM 630 C CA . THR A 1 86 ? 10.619 -7.718 -2.010 1.00 92.75 86 THR A CA 1
ATOM 631 C C . THR A 1 86 ? 10.112 -8.304 -0.694 1.00 92.75 86 THR A C 1
ATOM 633 O O . THR A 1 86 ? 8.975 -8.760 -0.647 1.00 92.75 86 THR A O 1
ATOM 636 N N . ALA A 1 87 ? 10.891 -8.233 0.390 1.00 92.81 87 ALA A N 1
ATOM 637 C CA . ALA A 1 87 ? 10.478 -8.755 1.692 1.00 92.81 87 ALA A CA 1
ATOM 638 C C . ALA A 1 87 ? 9.199 -8.080 2.221 1.00 92.81 87 ALA A C 1
ATOM 640 O O . ALA A 1 87 ? 8.279 -8.770 2.655 1.00 92.81 87 ALA A O 1
ATOM 641 N N . TYR A 1 88 ? 9.098 -6.748 2.125 1.00 93.75 88 TYR A N 1
ATOM 642 C CA . TYR A 1 88 ? 7.872 -6.041 2.510 1.00 93.75 88 TYR A CA 1
ATOM 643 C C . TYR A 1 88 ? 6.680 -6.429 1.645 1.00 93.75 88 TYR A C 1
ATOM 645 O O . TYR A 1 88 ? 5.585 -6.599 2.169 1.00 93.75 88 TYR A O 1
ATOM 653 N N . SER A 1 89 ? 6.887 -6.583 0.337 1.00 95.50 89 SER A N 1
ATOM 654 C CA . SER A 1 89 ? 5.802 -6.922 -0.585 1.00 95.50 89 SER A CA 1
ATOM 655 C C . SER A 1 89 ? 5.266 -8.325 -0.324 1.00 95.50 89 SER A C 1
ATOM 657 O O . SER A 1 89 ? 4.057 -8.512 -0.294 1.00 95.50 89 SER A O 1
ATOM 659 N N . LEU A 1 90 ? 6.150 -9.291 -0.058 1.00 96.31 90 LEU A N 1
ATOM 660 C CA . LEU A 1 90 ? 5.744 -10.642 0.327 1.00 96.31 90 LEU A CA 1
ATOM 661 C C . LEU A 1 90 ? 4.964 -10.642 1.644 1.00 96.31 90 LEU A C 1
ATOM 663 O O . LEU A 1 90 ? 3.927 -11.286 1.722 1.00 96.31 90 LEU A O 1
ATOM 667 N N . HIS A 1 91 ? 5.420 -9.889 2.650 1.00 96.56 91 HIS A N 1
ATOM 668 C CA . HIS A 1 91 ? 4.707 -9.791 3.923 1.00 96.56 91 HIS A CA 1
ATOM 669 C C . HIS A 1 91 ? 3.340 -9.104 3.789 1.00 96.56 91 HIS A C 1
ATOM 671 O O . HIS A 1 91 ? 2.375 -9.531 4.406 1.00 96.56 91 HIS A O 1
ATOM 677 N N . ALA A 1 92 ? 3.238 -8.059 2.969 1.00 95.19 92 ALA A N 1
ATOM 678 C CA . ALA A 1 92 ? 1.980 -7.349 2.746 1.00 95.19 92 ALA A CA 1
ATOM 679 C C . ALA A 1 92 ? 0.923 -8.187 2.001 1.00 95.19 92 ALA A C 1
ATOM 681 O O . ALA A 1 92 ? -0.251 -7.822 2.005 1.00 95.19 92 ALA A O 1
ATOM 682 N N . LEU A 1 93 ? 1.343 -9.254 1.315 1.00 94.50 93 LEU A N 1
ATOM 683 C CA . LEU A 1 93 ? 0.488 -10.123 0.502 1.00 94.50 93 LEU A CA 1
ATOM 684 C C . LEU A 1 93 ? 0.217 -11.494 1.145 1.00 94.50 93 LEU A C 1
ATOM 686 O O . LEU A 1 93 ? -0.527 -12.279 0.557 1.00 94.50 93 LEU A O 1
ATOM 690 N N . SER A 1 94 ? 0.821 -11.790 2.303 1.00 89.19 94 SER A N 1
ATOM 691 C CA . SER A 1 94 ? 0.619 -13.032 3.067 1.00 89.19 94 SER A CA 1
ATOM 692 C C . SER A 1 94 ? -0.552 -12.922 4.033 1.00 89.19 94 SER A C 1
ATOM 694 O O . SER A 1 94 ? -1.369 -13.864 4.065 1.00 89.19 94 SER A O 1
#

Radius of gyration: 12.94 Å; chains: 1; bounding box: 31×36×26 Å

pLDDT: mean 93.17, std 7.52, range [62.78, 98.5]

Foldseek 3Di:
DLLQAQDPQLAAFPFPFDDPPVPPHTYGDDGGPGAQQRLLVSLVVCVVVVHDCVDPSNVSSLSSNVVQADPVGWHDDPPNPRPNSRVSSVVSVD

Sequence (94 aa):
RLRQIQNADGTWGFSPGKSSDGGKTWKAEGNIAPEPSPTALALIAFQAAGFTPEDPTVKKGVAGLLGLQHPSGYWKGKSQTGFVSTAYSLHALS